Protein AF-X1SCA2-F1 (afdb_monomer_lite)

Secondary structure (DSSP, 8-state):
------EEEEE--HHHHHHTT-SSS-SEEEEEE-TTSHHHHTT--TT-EE-EETTEE--SHHHHHH-

pLDDT: mean 87.5, std 8.09, range [54.97, 95.06]

InterPro domains:
  IPR001478 PDZ domain [PS50106] (1-67)
  IPR036034 PDZ superfamily [G3DSA:2.30.42.10] (1-67)
  IPR036034 PDZ superfamily [SSF50156] (2-66)
  IPR041489 PDZ domain 6 [PF17820] (30-66)

Foldseek 3Di:
DFDDQQFDKDQQDPVNCVVLVHPDRFFIFGQAGHPPGNCVVVVHGHGDGGQDDPNHGDGDPVSVRRD

Structure (mmCIF, N/CA/C/O backbone):
data_AF-X1SCA2-F1
#
_entry.id   AF-X1SCA2-F1
#
loop_
_atom_site.group_PDB
_atom_site.id
_atom_site.type_symbol
_atom_site.label_atom_id
_atom_site.label_alt_id
_atom_site.label_comp_id
_atom_site.label_asym_id
_atom_site.label_entity_id
_atom_site.label_seq_id
_atom_site.pdbx_PDB_ins_code
_atom_site.Cartn_x
_atom_site.Cartn_y
_atom_site.Cartn_z
_atom_site.occupancy
_atom_site.B_iso_or_equiv
_atom_site.auth_seq_id
_atom_site.auth_comp_id
_atom_site.auth_asym_id
_atom_site.auth_atom_id
_atom_site.pdbx_PDB_model_num
ATOM 1 N N . ARG A 1 1 ? 18.229 -6.498 2.410 1.00 54.97 1 ARG A N 1
ATOM 2 C CA . ARG A 1 1 ? 17.776 -5.974 1.098 1.00 54.97 1 ARG A CA 1
ATOM 3 C C . ARG A 1 1 ? 16.446 -5.309 1.389 1.00 54.97 1 ARG A C 1
ATOM 5 O O . ARG A 1 1 ? 15.647 -5.982 2.013 1.00 54.97 1 ARG A O 1
ATOM 12 N N . ARG A 1 2 ? 16.256 -4.023 1.079 1.00 61.75 2 ARG A N 1
ATOM 13 C CA . ARG A 1 2 ? 14.935 -3.401 1.245 1.00 61.75 2 ARG A CA 1
ATOM 14 C C . ARG A 1 2 ? 14.044 -3.921 0.125 1.00 61.75 2 ARG A C 1
ATOM 16 O O . ARG A 1 2 ? 14.450 -3.819 -1.034 1.00 61.75 2 ARG A O 1
ATOM 23 N N . SER A 1 3 ? 12.925 -4.538 0.477 1.00 68.19 3 SER A N 1
ATOM 24 C CA . SER A 1 3 ? 11.881 -4.880 -0.482 1.00 68.19 3 SER A CA 1
ATOM 25 C C . SER A 1 3 ? 11.359 -3.573 -1.083 1.00 68.19 3 SER A C 1
ATOM 27 O O . SER A 1 3 ? 11.147 -2.594 -0.371 1.00 68.19 3 SER A O 1
ATOM 29 N N . TRP A 1 4 ? 11.240 -3.508 -2.407 1.00 83.12 4 TRP A N 1
ATOM 30 C CA . TRP A 1 4 ? 10.643 -2.368 -3.099 1.00 83.12 4 TRP A CA 1
ATOM 31 C C . TRP A 1 4 ? 9.479 -2.886 -3.925 1.00 83.12 4 TRP A C 1
ATOM 33 O O . TRP A 1 4 ? 9.679 -3.667 -4.851 1.00 83.12 4 TRP A O 1
ATOM 43 N N . LEU A 1 5 ? 8.273 -2.471 -3.548 1.00 84.38 5 LEU A N 1
ATOM 44 C CA . LEU A 1 5 ? 7.038 -2.905 -4.193 1.00 84.38 5 LEU A CA 1
ATOM 45 C C . LEU A 1 5 ? 6.667 -2.005 -5.386 1.00 84.38 5 LEU A C 1
ATOM 47 O O . LEU A 1 5 ? 6.045 -2.471 -6.330 1.00 84.38 5 LEU A O 1
ATOM 51 N N . GLY A 1 6 ? 7.102 -0.740 -5.380 1.00 91.44 6 GLY A N 1
ATOM 52 C CA . GLY A 1 6 ? 6.802 0.221 -6.446 1.00 91.44 6 GLY A CA 1
ATOM 53 C C . GLY A 1 6 ? 5.423 0.871 -6.336 1.00 91.44 6 GLY A C 1
ATOM 54 O O . GLY A 1 6 ? 4.752 1.092 -7.336 1.00 91.44 6 GLY A O 1
ATOM 55 N N . VAL A 1 7 ? 5.001 1.194 -5.114 1.00 92.00 7 VAL A N 1
ATOM 56 C CA . VAL A 1 7 ? 3.732 1.878 -4.833 1.00 92.00 7 VAL A CA 1
ATOM 57 C C . VAL A 1 7 ? 3.959 3.167 -4.059 1.00 92.00 7 VAL A C 1
ATOM 59 O O . VAL A 1 7 ? 4.855 3.254 -3.216 1.00 92.00 7 VAL A O 1
ATOM 62 N N . TYR A 1 8 ? 3.105 4.151 -4.313 1.00 91.62 8 TYR A N 1
ATOM 63 C CA . TYR A 1 8 ? 2.921 5.289 -3.427 1.00 91.62 8 TYR A CA 1
ATOM 64 C C . TYR A 1 8 ? 1.817 4.946 -2.439 1.00 91.62 8 TYR A C 1
ATOM 66 O O . TYR A 1 8 ? 0.676 4.705 -2.830 1.00 91.62 8 TYR A O 1
ATOM 74 N N . ILE A 1 9 ? 2.168 4.910 -1.158 1.00 91.12 9 ILE A N 1
ATOM 75 C CA . ILE A 1 9 ? 1.268 4.495 -0.085 1.00 91.12 9 ILE A CA 1
ATOM 76 C C . ILE A 1 9 ? 0.940 5.648 0.850 1.00 91.12 9 ILE A C 1
ATOM 78 O O . ILE A 1 9 ? 1.756 6.547 1.063 1.00 91.12 9 ILE A O 1
ATOM 82 N N . GLN A 1 10 ? -0.245 5.582 1.442 1.00 90.69 10 GLN A N 1
ATOM 83 C CA . GLN A 1 10 ? -0.672 6.455 2.526 1.00 90.69 10 GLN A CA 1
ATOM 84 C C . GLN A 1 10 ? -1.427 5.645 3.581 1.00 90.69 10 GLN A C 1
ATOM 86 O O . GLN A 1 10 ? -2.081 4.651 3.274 1.00 90.69 10 GLN A O 1
ATOM 91 N N . GLU A 1 11 ? -1.335 6.073 4.833 1.00 91.19 11 GLU A N 1
ATOM 92 C CA . GLU A 1 11 ? -2.116 5.489 5.921 1.00 91.19 11 GLU A CA 1
ATOM 93 C C . GLU A 1 11 ? -3.618 5.718 5.691 1.00 91.19 11 GLU A C 1
ATOM 95 O O . GLU A 1 11 ? -4.034 6.787 5.224 1.00 91.19 11 GLU A O 1
ATOM 100 N N . VAL A 1 12 ? -4.439 4.719 6.022 1.00 91.38 12 VAL A N 1
ATOM 101 C CA . VAL A 1 12 ? -5.897 4.870 6.026 1.00 91.38 12 VAL A CA 1
ATOM 102 C C . VAL A 1 12 ? -6.319 5.604 7.297 1.00 91.38 12 VAL A C 1
ATOM 104 O O . VAL A 1 12 ? -6.436 5.024 8.372 1.00 91.38 12 VAL A O 1
ATOM 107 N N . THR A 1 13 ? -6.589 6.900 7.167 1.00 91.31 13 THR A N 1
ATOM 108 C CA . THR A 1 13 ? -7.159 7.714 8.248 1.00 91.31 13 THR A CA 1
ATOM 109 C C . THR A 1 13 ? -8.670 7.479 8.387 1.00 91.31 13 THR A C 1
ATOM 111 O O . THR A 1 13 ? -9.300 6.987 7.447 1.00 91.31 13 THR A O 1
ATOM 114 N N . PRO A 1 14 ? -9.307 7.880 9.507 1.00 92.31 14 PRO A N 1
ATOM 115 C CA . PRO A 1 14 ? -10.766 7.823 9.646 1.00 92.31 14 PRO A CA 1
ATOM 116 C C . PRO A 1 14 ? -11.524 8.528 8.514 1.00 92.31 14 PRO A C 1
ATOM 118 O O . PRO A 1 14 ? -12.500 7.992 8.002 1.00 92.31 14 PRO A O 1
ATOM 121 N N . GLU A 1 15 ? -11.034 9.680 8.051 1.00 91.94 15 GLU A N 1
ATOM 122 C CA . GLU A 1 15 ? -11.632 10.409 6.923 1.00 91.94 15 GLU A CA 1
ATOM 123 C C . GLU A 1 15 ? -11.539 9.632 5.602 1.00 91.94 15 GLU A C 1
ATOM 125 O O . GLU A 1 15 ? -12.448 9.706 4.774 1.00 91.94 15 GLU A O 1
ATOM 130 N N . ILE A 1 16 ? -10.449 8.891 5.377 1.00 90.44 16 ILE A N 1
ATOM 131 C CA . ILE A 1 16 ? -10.302 8.017 4.205 1.00 90.44 16 ILE A CA 1
ATOM 132 C C . ILE A 1 16 ? -11.219 6.803 4.355 1.00 90.44 16 ILE A C 1
ATOM 134 O O . ILE A 1 16 ? -11.927 6.452 3.417 1.00 90.44 16 ILE A O 1
ATOM 138 N N . ALA A 1 17 ? -11.260 6.191 5.536 1.00 91.75 17 ALA A N 1
ATOM 139 C CA . ALA A 1 17 ? -12.122 5.050 5.813 1.00 91.75 17 ALA A CA 1
ATOM 140 C C . ALA A 1 17 ? -13.599 5.365 5.541 1.00 91.75 17 ALA A C 1
ATOM 142 O O . ALA A 1 17 ? -14.282 4.579 4.885 1.00 91.75 17 ALA A 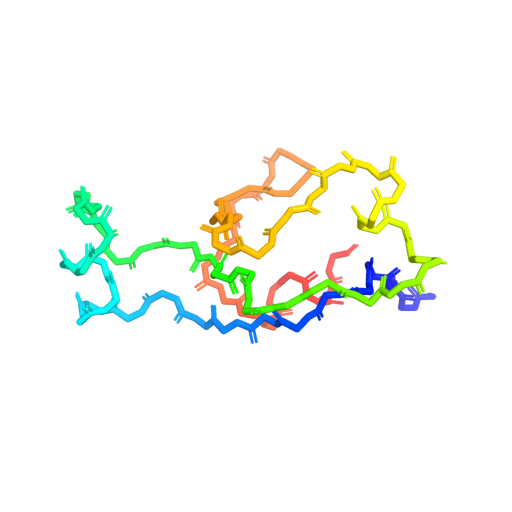O 1
ATOM 143 N N . GLU A 1 18 ? -14.073 6.544 5.948 1.00 92.00 18 GLU A N 1
ATOM 144 C CA . GLU A 1 18 ? -15.428 7.011 5.644 1.00 92.00 18 GLU A CA 1
ATOM 145 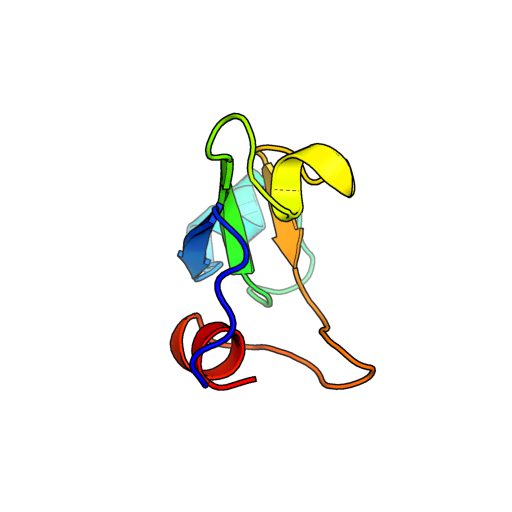C C . GLU A 1 18 ? -15.668 7.170 4.136 1.00 92.00 18 GLU A C 1
ATOM 147 O O . GLU A 1 18 ? -16.690 6.706 3.623 1.00 92.00 18 GLU A O 1
ATOM 152 N N . GLN A 1 19 ? -14.719 7.769 3.408 1.00 90.44 19 GLN A N 1
ATOM 153 C CA . GLN A 1 19 ? -14.811 7.958 1.954 1.00 90.44 19 GLN A CA 1
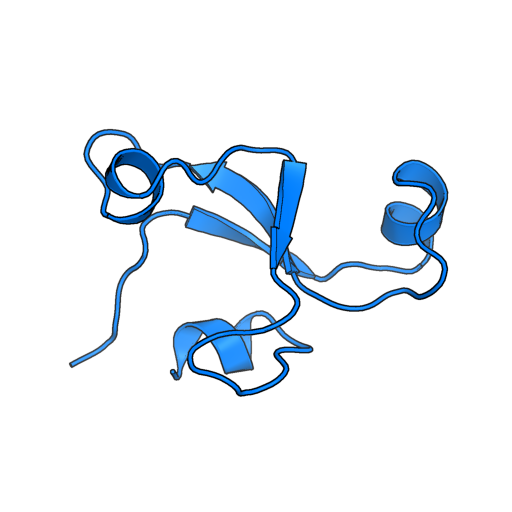ATOM 154 C C . GLN A 1 19 ? -14.839 6.638 1.176 1.00 90.44 19 GLN A C 1
ATOM 156 O O . GLN A 1 19 ? -15.484 6.555 0.133 1.00 90.44 19 GLN A O 1
ATOM 161 N N . PHE A 1 20 ? -14.154 5.615 1.684 1.00 86.75 20 PHE A N 1
ATOM 162 C CA . PHE A 1 20 ? -14.071 4.286 1.078 1.00 86.75 20 PHE A CA 1
ATOM 163 C C . PHE A 1 20 ? -15.082 3.288 1.675 1.00 86.75 20 PHE A C 1
ATOM 165 O O . PHE A 1 20 ? -15.037 2.104 1.347 1.00 86.75 20 PHE A O 1
ATOM 172 N N . ASN A 1 21 ? -16.012 3.752 2.524 1.00 88.81 21 ASN A N 1
ATOM 173 C CA . ASN A 1 21 ? -17.007 2.928 3.221 1.00 88.81 21 ASN A CA 1
ATOM 174 C C . ASN A 1 21 ? -16.408 1.722 3.970 1.00 88.81 21 ASN A C 1
ATOM 176 O O . ASN A 1 21 ? -17.002 0.643 4.019 1.00 88.81 21 ASN A O 1
ATOM 180 N N . LEU A 1 22 ? -15.238 1.911 4.575 1.00 86.94 22 LEU A N 1
ATOM 181 C CA . LEU A 1 22 ? -14.598 0.910 5.417 1.00 86.94 22 LEU A CA 1
ATOM 182 C C . LEU A 1 22 ? -15.228 0.899 6.809 1.00 86.94 22 LEU A C 1
ATOM 184 O O . LEU A 1 22 ? -15.595 1.937 7.359 1.00 86.94 22 LEU A O 1
ATOM 188 N N . THR A 1 23 ? -15.307 -0.287 7.407 1.00 84.56 23 THR A N 1
ATOM 189 C CA . THR A 1 23 ? -15.808 -0.464 8.778 1.00 84.56 23 THR A CA 1
ATOM 190 C C . THR A 1 23 ? -14.838 0.092 9.824 1.00 84.56 23 THR A C 1
ATOM 192 O O . THR A 1 23 ? -15.261 0.500 10.902 1.00 84.56 23 THR A O 1
ATOM 195 N N . GLU A 1 24 ? -13.538 0.100 9.518 1.00 83.56 24 GLU A N 1
ATOM 196 C CA . GLU A 1 24 ? -12.472 0.545 10.413 1.00 83.56 24 GLU A CA 1
ATOM 197 C C . GLU A 1 24 ? -11.403 1.317 9.627 1.00 83.56 24 GLU A C 1
ATOM 199 O O . GLU A 1 24 ? -11.143 1.024 8.459 1.00 83.56 24 GLU A O 1
ATOM 204 N N . ALA A 1 25 ? -10.759 2.287 10.281 1.00 86.56 25 ALA A N 1
ATOM 205 C CA . ALA A 1 25 ? -9.600 2.999 9.746 1.00 86.56 25 ALA A CA 1
ATOM 206 C C . ALA A 1 25 ? -8.341 2.141 9.900 1.00 86.56 25 ALA A C 1
ATOM 208 O O . ALA A 1 25 ? -7.566 2.320 10.838 1.00 86.56 25 ALA A O 1
ATOM 209 N N . LYS A 1 26 ? -8.216 1.135 9.033 1.00 86.19 26 LYS A N 1
ATOM 210 C CA . LYS A 1 26 ? -7.126 0.157 9.050 1.00 86.19 26 LYS A CA 1
ATOM 211 C C . LYS A 1 26 ? -6.589 -0.097 7.650 1.00 86.19 26 LYS A C 1
ATOM 213 O O . LYS A 1 26 ? -7.317 0.012 6.662 1.00 86.19 26 LYS A O 1
ATOM 218 N N . GLY A 1 27 ? -5.323 -0.495 7.607 1.00 89.94 27 GLY A N 1
ATOM 219 C CA . GLY A 1 27 ? -4.599 -0.793 6.382 1.00 89.94 27 GLY A CA 1
ATOM 220 C C . GLY A 1 27 ? -3.969 0.435 5.733 1.00 89.94 27 GLY A C 1
ATOM 221 O O . GLY A 1 27 ? -3.929 1.536 6.288 1.00 89.94 27 GLY A O 1
ATOM 222 N N . ILE A 1 28 ? -3.454 0.213 4.530 1.00 92.00 28 ILE A N 1
ATOM 223 C CA . ILE A 1 28 ? -2.633 1.149 3.772 1.00 92.00 28 ILE A CA 1
ATOM 224 C C . ILE A 1 28 ? -3.253 1.350 2.398 1.00 92.00 28 ILE A C 1
ATOM 226 O O . ILE A 1 28 ? -3.389 0.407 1.623 1.00 92.00 28 ILE A O 1
ATOM 230 N N . LEU A 1 29 ? -3.616 2.589 2.084 1.00 92.62 29 LEU A N 1
ATOM 231 C CA . LEU A 1 29 ? -4.178 2.947 0.791 1.00 92.62 29 LEU A CA 1
ATOM 232 C C . LEU A 1 29 ? -3.057 3.087 -0.243 1.00 92.62 29 LEU A C 1
ATOM 234 O O . LEU A 1 29 ? -2.082 3.817 -0.038 1.00 92.62 29 LEU A O 1
ATOM 238 N N . VAL A 1 30 ? -3.241 2.440 -1.390 1.00 93.75 30 VAL A N 1
ATOM 239 C CA . VAL A 1 30 ? -2.412 2.621 -2.581 1.00 93.75 30 VAL A CA 1
ATOM 240 C C . VAL A 1 30 ? -2.857 3.898 -3.289 1.00 93.75 30 VAL A C 1
ATOM 242 O O . VAL A 1 30 ? -3.882 3.941 -3.975 1.00 93.75 30 VAL A O 1
ATOM 245 N N . GLY A 1 31 ? -2.084 4.964 -3.104 1.00 92.69 31 GLY A N 1
ATOM 246 C CA . GLY A 1 31 ? -2.319 6.260 -3.733 1.00 92.69 31 GLY A CA 1
ATOM 247 C C . GLY A 1 31 ? -1.960 6.268 -5.217 1.00 92.69 31 GLY A C 1
ATOM 24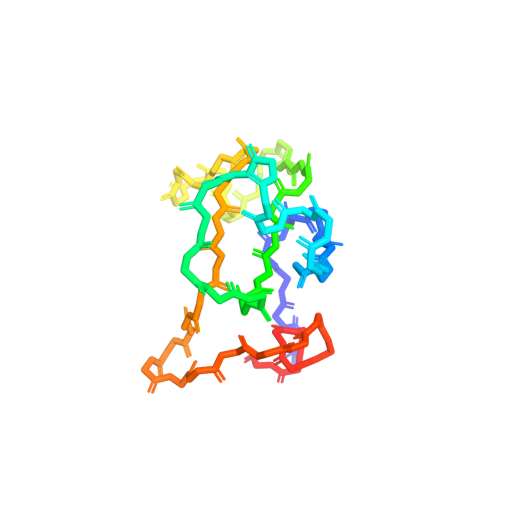8 O O . GLY A 1 31 ? -2.647 6.926 -5.999 1.00 92.69 31 GLY A O 1
ATOM 249 N N . ASP A 1 32 ? -0.919 5.526 -5.602 1.00 94.62 32 ASP A N 1
ATOM 250 C CA . ASP A 1 32 ? -0.531 5.327 -7.000 1.00 94.62 32 ASP A CA 1
ATOM 251 C C . ASP A 1 32 ? 0.408 4.120 -7.170 1.00 94.62 32 ASP A C 1
ATOM 253 O O . ASP A 1 32 ? 1.016 3.655 -6.200 1.00 94.62 32 ASP A O 1
ATOM 257 N N . VAL A 1 33 ? 0.544 3.630 -8.402 1.00 95.06 33 VAL A N 1
ATOM 258 C CA . VAL A 1 33 ? 1.407 2.490 -8.757 1.00 95.06 33 VAL A CA 1
ATOM 259 C C . VAL A 1 33 ? 2.445 2.947 -9.777 1.00 95.06 33 VAL A C 1
ATOM 261 O O . VAL A 1 33 ? 2.119 3.662 -10.719 1.00 95.06 33 VAL A O 1
ATOM 264 N N . ILE A 1 34 ? 3.705 2.571 -9.568 1.00 94.75 34 ILE A N 1
ATOM 265 C CA . ILE A 1 34 ? 4.805 2.918 -10.472 1.00 94.75 34 ILE A CA 1
ATOM 266 C C . ILE A 1 34 ? 4.765 1.975 -11.685 1.00 94.75 34 ILE A C 1
ATOM 268 O O . ILE A 1 34 ? 4.642 0.764 -11.510 1.00 94.75 34 ILE A O 1
ATOM 272 N N . GLU A 1 35 ? 4.886 2.520 -12.896 1.00 94.00 35 GLU A N 1
ATOM 273 C CA . GLU A 1 35 ? 4.985 1.735 -14.139 1.00 94.00 35 GLU A CA 1
ATOM 274 C C . GLU A 1 35 ? 6.216 0.809 -14.121 1.00 94.00 35 GLU A C 1
ATOM 276 O O . GLU A 1 35 ? 7.265 1.165 -13.572 1.00 94.00 35 GLU A O 1
ATOM 281 N N . ASP A 1 36 ? 6.084 -0.379 -14.715 1.00 93.62 36 ASP A N 1
ATOM 282 C CA . ASP A 1 36 ? 7.097 -1.443 -14.759 1.00 93.62 36 ASP A CA 1
ATOM 283 C C . ASP A 1 36 ? 7.557 -1.919 -13.362 1.00 93.62 36 ASP A C 1
ATOM 285 O O . ASP A 1 36 ? 8.691 -2.376 -13.170 1.00 93.62 36 ASP A O 1
ATOM 289 N N . SER A 1 37 ? 6.692 -1.790 -12.350 1.00 94.00 37 SER A N 1
ATOM 290 C CA . SER A 1 37 ? 6.992 -2.207 -10.978 1.00 94.00 37 SER A CA 1
ATOM 291 C C . SER A 1 37 ? 6.414 -3.579 -10.613 1.00 94.00 37 SER A C 1
ATOM 293 O O . SER A 1 37 ? 5.415 -4.009 -11.194 1.00 94.00 37 SER A O 1
ATOM 295 N N . PRO A 1 38 ? 6.957 -4.252 -9.576 1.00 92.19 38 PRO A N 1
ATOM 296 C CA . PRO A 1 38 ? 6.378 -5.497 -9.065 1.00 92.19 38 PRO A CA 1
ATOM 297 C C . PRO A 1 38 ? 4.902 -5.368 -8.650 1.00 92.19 38 PRO A C 1
ATOM 299 O O . PRO A 1 38 ? 4.132 -6.324 -8.752 1.00 92.19 38 PRO A O 1
ATOM 302 N N . ALA A 1 39 ? 4.486 -4.190 -8.179 1.00 92.56 39 ALA A N 1
ATOM 303 C CA . ALA A 1 39 ? 3.092 -3.909 -7.861 1.00 92.56 39 ALA A CA 1
ATOM 304 C C . ALA A 1 39 ? 2.196 -3.910 -9.101 1.00 92.56 39 ALA A C 1
ATOM 306 O O . ALA A 1 39 ? 1.121 -4.505 -9.077 1.00 92.56 39 ALA A O 1
ATOM 307 N N . GLU A 1 40 ? 2.644 -3.293 -10.193 1.00 94.62 40 GLU A N 1
ATOM 308 C CA . GLU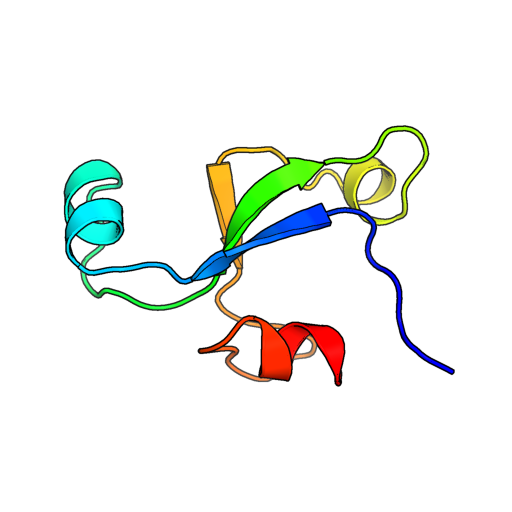 A 1 40 ? 1.898 -3.308 -11.450 1.00 94.62 40 GLU A CA 1
ATOM 309 C C . GLU A 1 40 ? 1.812 -4.730 -12.020 1.00 94.62 40 GLU A C 1
ATOM 311 O O . GLU A 1 40 ? 0.723 -5.193 -12.364 1.00 94.62 40 GLU A O 1
ATOM 316 N N . GLU A 1 41 ? 2.931 -5.463 -12.037 1.00 94.38 41 GLU A N 1
ATOM 317 C CA . GLU A 1 41 ? 2.981 -6.855 -12.508 1.00 94.38 41 GLU A CA 1
ATOM 318 C C . GLU A 1 41 ? 2.081 -7.796 -11.689 1.00 94.38 41 GLU A C 1
ATOM 320 O O . GLU A 1 41 ? 1.520 -8.752 -12.230 1.00 94.38 41 GLU A O 1
ATOM 325 N N . SER A 1 42 ? 1.912 -7.522 -10.390 1.00 92.12 42 SER A N 1
ATOM 326 C CA . SER A 1 42 ? 1.004 -8.268 -9.505 1.00 92.12 42 SER A CA 1
ATOM 327 C C . SER A 1 42 ? -0.457 -7.816 -9.596 1.00 92.12 42 SER A C 1
ATOM 329 O O . SER A 1 42 ? -1.336 -8.455 -9.015 1.00 92.12 42 SER A O 1
ATOM 331 N N . GLY A 1 43 ? -0.742 -6.767 -10.371 1.00 93.62 43 GLY A N 1
ATOM 332 C CA . GLY A 1 43 ? -2.090 -6.271 -10.615 1.00 93.62 43 GLY A CA 1
ATOM 333 C C . GLY A 1 43 ? -2.642 -5.366 -9.515 1.00 93.62 43 GLY A C 1
ATOM 334 O O . GLY A 1 43 ? -3.855 -5.139 -9.508 1.00 93.62 43 GLY A O 1
ATOM 335 N N . ILE A 1 44 ? -1.784 -4.852 -8.625 1.00 94.12 44 ILE A N 1
ATOM 336 C CA . ILE A 1 44 ? -2.142 -3.819 -7.646 1.00 94.12 44 ILE A CA 1
ATOM 337 C C . ILE A 1 44 ? -2.552 -2.554 -8.396 1.00 94.12 44 ILE A C 1
ATOM 339 O O . ILE A 1 44 ? -1.964 -2.190 -9.418 1.00 94.12 44 ILE A O 1
ATOM 343 N N . LYS A 1 45 ? -3.572 -1.867 -7.883 1.00 94.62 45 LYS A N 1
ATOM 344 C CA . LYS A 1 45 ? -4.118 -0.654 -8.484 1.00 94.62 45 LYS A CA 1
ATOM 345 C C . LYS A 1 45 ? -4.232 0.469 -7.475 1.00 94.62 45 LYS A C 1
ATOM 347 O O . LYS A 1 45 ? -4.374 0.278 -6.270 1.00 94.62 45 LYS A O 1
ATOM 352 N N . ARG A 1 46 ? -4.250 1.685 -8.012 1.00 94.06 46 ARG A N 1
ATOM 353 C CA . ARG A 1 46 ? -4.653 2.865 -7.259 1.00 94.06 46 ARG A CA 1
ATOM 354 C C . ARG A 1 46 ? -6.051 2.666 -6.671 1.00 94.06 46 ARG A C 1
ATOM 356 O O . ARG A 1 46 ? -6.988 2.340 -7.398 1.00 94.06 46 ARG A O 1
ATOM 363 N N . GLY A 1 47 ? -6.182 2.953 -5.381 1.00 91.88 47 GLY A N 1
ATOM 364 C CA . GLY A 1 47 ? -7.417 2.776 -4.623 1.00 91.88 47 GLY A CA 1
ATOM 365 C C . GLY A 1 47 ? -7.506 1.446 -3.878 1.00 91.88 47 GLY A C 1
ATOM 366 O O . GLY A 1 47 ? -8.403 1.307 -3.049 1.00 91.88 47 GLY A O 1
ATOM 367 N N . ASP A 1 48 ? -6.590 0.504 -4.123 1.00 92.75 48 ASP A N 1
ATOM 368 C CA . ASP A 1 48 ? -6.506 -0.719 -3.329 1.00 92.75 48 ASP A CA 1
ATOM 369 C C . ASP A 1 48 ? -6.088 -0.396 -1.892 1.00 92.75 48 ASP A C 1
ATOM 371 O O . ASP A 1 48 ? -5.332 0.545 -1.636 1.00 92.75 48 ASP A O 1
ATOM 375 N N . ILE 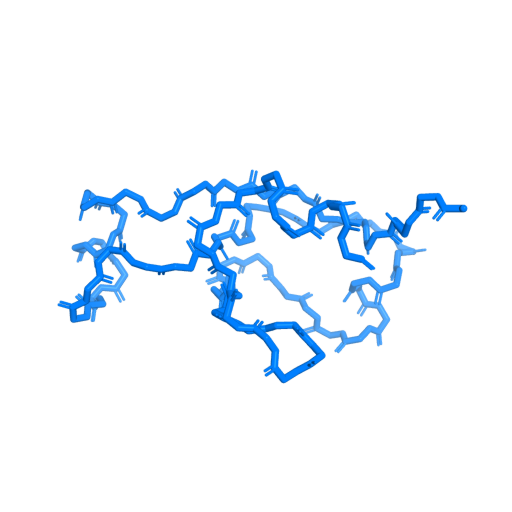A 1 49 ? -6.572 -1.201 -0.948 1.00 92.19 49 ILE A N 1
ATOM 376 C CA . ILE A 1 49 ? -6.228 -1.085 0.467 1.00 92.19 49 ILE A CA 1
ATOM 377 C C . ILE A 1 49 ? -5.540 -2.373 0.894 1.00 92.19 49 ILE A C 1
ATOM 379 O O . ILE A 1 49 ? -6.126 -3.454 0.853 1.00 92.19 49 ILE A O 1
ATOM 383 N N . ILE A 1 50 ? -4.287 -2.237 1.307 1.00 90.38 50 ILE A N 1
ATOM 384 C CA . ILE A 1 50 ? -3.453 -3.330 1.787 1.00 90.38 50 ILE A CA 1
ATOM 385 C C . ILE A 1 50 ? -3.691 -3.470 3.288 1.00 90.38 50 ILE A C 1
ATOM 387 O O . ILE A 1 50 ? -3.407 -2.548 4.047 1.00 90.38 50 ILE A O 1
ATOM 391 N N . VAL A 1 51 ? -4.221 -4.614 3.710 1.00 90.44 51 VAL A N 1
ATOM 392 C CA . VAL A 1 51 ? -4.500 -4.920 5.127 1.00 90.44 51 VAL A CA 1
ATOM 393 C C . VAL A 1 51 ? -3.541 -5.961 5.705 1.00 90.44 51 VAL A C 1
ATOM 395 O O . VAL A 1 51 ? -3.352 -6.025 6.915 1.00 90.44 51 VAL A O 1
ATOM 398 N N . GLU A 1 52 ? -2.904 -6.751 4.841 1.00 89.50 52 GLU A N 1
ATOM 399 C CA . GLU A 1 52 ? -2.028 -7.857 5.217 1.00 89.50 52 GLU A CA 1
ATOM 400 C C . GLU A 1 52 ? -0.937 -8.048 4.157 1.00 89.50 52 GLU A C 1
ATOM 402 O O . GLU A 1 52 ? -1.184 -7.876 2.959 1.00 89.50 52 GLU A O 1
ATOM 407 N N . VAL A 1 53 ? 0.269 -8.412 4.597 1.00 85.75 53 VAL A N 1
ATOM 408 C CA . VAL A 1 53 ? 1.389 -8.812 3.738 1.00 85.75 53 VAL A CA 1
ATOM 409 C C . VAL A 1 53 ? 2.056 -10.036 4.360 1.00 85.75 53 VAL A C 1
ATOM 411 O O . VAL A 1 53 ? 2.426 -9.999 5.527 1.00 85.75 53 VAL A O 1
ATOM 414 N N . ASN A 1 54 ? 2.256 -11.104 3.580 1.00 83.69 54 ASN A N 1
ATOM 415 C CA . ASN A 1 54 ? 2.881 -12.354 4.046 1.00 83.69 54 ASN A CA 1
ATOM 416 C C . ASN A 1 54 ? 2.220 -12.947 5.310 1.00 83.69 54 ASN A C 1
ATOM 418 O O . ASN A 1 54 ? 2.926 -13.355 6.229 1.00 83.69 54 ASN A O 1
ATOM 422 N N . ASP A 1 55 ? 0.883 -12.968 5.359 1.00 86.38 55 ASP A N 1
ATOM 423 C CA . ASP A 1 55 ? 0.094 -13.435 6.513 1.00 86.38 55 ASP A CA 1
ATOM 424 C C . ASP A 1 55 ? 0.288 -12.594 7.799 1.00 86.38 55 ASP A C 1
ATOM 426 O O . ASP A 1 55 ? -0.044 -13.035 8.902 1.00 86.38 55 ASP A O 1
ATOM 430 N N . GLU A 1 56 ? 0.830 -11.376 7.681 1.00 85.12 56 GLU A N 1
ATOM 431 C CA . GLU A 1 56 ? 0.988 -10.429 8.786 1.00 85.12 56 GLU A CA 1
ATOM 432 C C . GLU A 1 56 ? 0.185 -9.147 8.529 1.00 85.12 56 GLU A C 1
ATOM 434 O O . GLU A 1 56 ? 0.363 -8.481 7.504 1.00 85.12 56 GLU A O 1
ATOM 439 N N . GLU A 1 57 ? -0.683 -8.780 9.477 1.00 87.06 57 GLU A N 1
ATOM 440 C CA . GLU A 1 57 ? -1.438 -7.524 9.424 1.00 87.06 57 GLU A CA 1
ATOM 441 C C . GLU A 1 57 ? -0.485 -6.324 9.360 1.00 87.06 57 GLU A C 1
ATOM 443 O O . GLU A 1 57 ? 0.511 -6.261 10.086 1.00 87.06 57 GLU A O 1
ATOM 448 N N . VAL A 1 58 ? -0.816 -5.358 8.503 1.00 85.50 58 VAL A N 1
ATOM 449 C CA . VAL A 1 58 ? -0.071 -4.102 8.365 1.00 85.50 58 VAL A CA 1
ATOM 450 C C . VAL A 1 58 ? -0.969 -2.933 8.734 1.00 85.50 58 VAL A C 1
ATOM 452 O O . VAL A 1 58 ? -2.033 -2.731 8.149 1.00 85.50 58 VAL A O 1
ATOM 455 N N . ASN A 1 59 ? -0.533 -2.146 9.715 1.00 80.75 59 ASN A N 1
ATOM 456 C CA . ASN A 1 59 ? -1.299 -1.004 10.211 1.00 80.75 59 ASN A CA 1
ATOM 457 C C . ASN A 1 59 ? -0.602 0.333 9.958 1.00 80.75 59 ASN A C 1
ATOM 459 O O . ASN A 1 59 ? -1.231 1.374 10.127 1.00 80.75 59 ASN A O 1
ATOM 463 N N . SER A 1 60 ? 0.664 0.330 9.526 1.00 82.12 60 SER A N 1
ATOM 464 C CA . SER A 1 60 ? 1.378 1.555 9.159 1.00 82.12 60 SER A CA 1
ATOM 465 C C . SER A 1 60 ? 2.204 1.413 7.871 1.00 82.12 60 SER A C 1
ATOM 467 O O . SER A 1 60 ? 2.624 0.312 7.498 1.00 82.12 60 SER A O 1
ATOM 469 N N . PRO A 1 61 ? 2.473 2.529 7.165 1.00 80.44 61 PRO A N 1
ATOM 470 C CA . PRO A 1 61 ? 3.358 2.524 6.001 1.00 80.44 61 PRO A CA 1
ATOM 471 C C . PRO A 1 61 ? 4.776 2.038 6.324 1.00 80.44 61 PRO A C 1
ATOM 473 O O . PRO A 1 61 ? 5.445 1.475 5.462 1.00 80.44 61 PRO A O 1
ATOM 476 N N . GLU A 1 62 ? 5.235 2.271 7.554 1.00 81.50 62 GLU A N 1
ATOM 477 C CA . GLU A 1 62 ? 6.559 1.870 8.035 1.00 81.50 62 GLU A CA 1
ATOM 478 C C . GLU A 1 62 ? 6.642 0.345 8.169 1.00 81.50 62 GLU A C 1
ATOM 480 O O . GLU A 1 62 ? 7.580 -0.260 7.655 1.00 81.50 62 GLU A O 1
ATOM 485 N N . GLU A 1 63 ? 5.611 -0.289 8.745 1.00 79.38 63 GLU A N 1
ATOM 486 C CA . GLU A 1 63 ? 5.512 -1.753 8.835 1.00 79.38 63 GLU A CA 1
ATOM 487 C C . GLU A 1 63 ? 5.521 -2.415 7.456 1.00 79.38 63 GLU A C 1
ATOM 489 O O . GLU A 1 63 ? 6.155 -3.451 7.272 1.00 79.38 63 GLU A O 1
ATOM 494 N N . LEU A 1 64 ? 4.856 -1.807 6.470 1.00 79.44 64 LEU A N 1
ATOM 495 C CA . LEU A 1 64 ? 4.819 -2.330 5.106 1.00 79.44 64 LEU A CA 1
ATOM 496 C C . LEU A 1 64 ? 6.166 -2.191 4.375 1.00 79.44 64 LEU A C 1
ATOM 498 O O . LEU A 1 64 ? 6.479 -3.013 3.519 1.00 79.44 64 LEU A O 1
ATOM 502 N N . GLN A 1 65 ? 6.966 -1.167 4.684 1.00 76.25 65 GLN A N 1
ATOM 503 C CA . GLN A 1 65 ? 8.276 -0.951 4.051 1.00 76.25 65 GLN A CA 1
ATOM 504 C C . GLN A 1 65 ? 9.405 -1.786 4.669 1.00 76.25 65 GLN A C 1
ATOM 506 O O . GLN A 1 65 ? 10.414 -2.029 3.999 1.00 76.25 65 GLN A O 1
ATOM 511 N N . ASP A 1 66 ? 9.264 -2.187 5.933 1.00 70.94 66 ASP A N 1
ATOM 512 C CA . ASP A 1 66 ? 10.261 -2.993 6.644 1.00 70.94 66 ASP A CA 1
ATOM 513 C C . ASP A 1 66 ? 10.086 -4.513 6.445 1.00 70.94 66 ASP A C 1
ATOM 515 O O . ASP A 1 66 ? 11.011 -5.271 6.757 1.00 70.94 66 ASP A O 1
ATOM 519 N N . LYS A 1 67 ? 8.946 -4.956 5.896 1.00 66.00 67 LYS A N 1
ATOM 520 C CA . LYS A 1 67 ? 8.664 -6.356 5.524 1.00 66.00 67 LYS A CA 1
ATOM 521 C C . LYS A 1 67 ? 9.216 -6.717 4.133 1.00 66.00 67 LYS A C 1
ATOM 523 O O . LYS A 1 67 ? 9.761 -7.836 3.992 1.00 66.00 67 LYS A O 1
#

Radius of gyration: 11.72 Å; chains: 1; bounding box: 35×24×25 Å

Sequence (67 aa):
RRSWLGVYIQEVTPEIAEQFNLTEAKGILVGDVIEDSPAEESGIKRGDIIVEVNDEEVNSPEELQDK

Organism: NCBI:txid412755